Protein AF-A0A4S0PYG2-F1 (afdb_monomer)

Radius of gyration: 36.09 Å; Cα contacts (8 Å, |Δi|>4): 132; chains: 1; bounding box: 39×66×116 Å

pLDDT: mean 70.15, std 11.03, range [45.22, 88.19]

Solvent-accessible surface area (backbone atoms only — not comparable to full-atom values): 6197 Å² total; per-residue (Å²): 138,86,80,85,81,77,80,74,77,79,81,77,76,76,74,78,77,80,82,78,75,75,74,80,75,82,56,65,46,77,46,78,48,72,50,76,50,79,43,82,51,74,45,86,41,53,79,48,72,56,94,63,80,81,77,67,61,78,46,75,43,83,63,45,78,51,77,60,40,38,33,40,35,45,27,48,31,40,28,67,42,96,90,43,72,49,76,50,74,50,80,44,78,84

Mean predicted aligned error: 17.23 Å

Secondary structure (DSSP, 8-state):
-PPP--PPPP---PPPPP---PPPP--S-EEEEEEEEEE--EE--EEEE--SSSSP-EEEES-EEPPPEEEEEEEEEEEEETTEEEEEEEEEE-

Foldseek 3Di:
DDDDDDPDPDDPDDPDDPDPDDDPDDAFDKDKDKDKDKAFDKDQKDKDWDPDDDDIDIDIDRIDGDDIKIKMKIKMKTGHDPVDIDIDMDIDID

Structure (mmCIF, N/CA/C/O backbone):
data_AF-A0A4S0PYG2-F1
#
_entry.id   AF-A0A4S0PYG2-F1
#
loop_
_atom_site.group_PDB
_atom_site.id
_atom_site.type_symbol
_atom_site.label_atom_id
_atom_site.label_alt_id
_atom_site.label_comp_id
_atom_site.label_asym_id
_atom_site.label_entity_id
_atom_site.label_seq_id
_atom_site.pdbx_PDB_ins_code
_atom_site.Cartn_x
_atom_site.Cartn_y
_atom_site.Cartn_z
_atom_site.occupancy
_atom_site.B_iso_or_equiv
_atom_site.auth_seq_id
_atom_site.auth_comp_id
_atom_site.auth_asym_id
_atom_site.auth_atom_id
_atom_site.pdbx_PDB_model_num
ATOM 1 N N . ALA A 1 1 ? -4.748 -58.302 66.317 1.00 45.62 1 ALA A N 1
ATOM 2 C CA . ALA A 1 1 ? -4.098 -57.869 65.064 1.00 45.62 1 ALA A CA 1
ATOM 3 C C . ALA A 1 1 ? -4.922 -5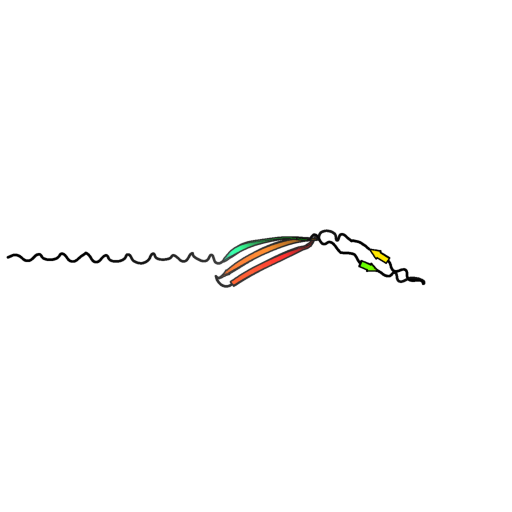6.730 64.466 1.00 45.62 1 ALA A C 1
ATOM 5 O O . ALA A 1 1 ? -6.071 -56.964 64.115 1.00 45.62 1 ALA A O 1
ATOM 6 N N . LEU A 1 2 ? -4.392 -55.504 64.447 1.00 47.12 2 LEU A N 1
ATOM 7 C CA . LEU A 1 2 ? -5.030 -54.331 63.831 1.00 47.12 2 LEU A CA 1
ATOM 8 C C . LEU A 1 2 ? -4.631 -54.285 62.346 1.00 47.12 2 LEU A C 1
ATOM 10 O O . LEU A 1 2 ? -3.449 -54.418 62.039 1.00 47.12 2 LEU A O 1
ATOM 14 N N . ARG A 1 3 ? -5.601 -54.165 61.430 1.00 45.22 3 ARG A N 1
ATOM 15 C CA . ARG A 1 3 ? -5.337 -53.996 59.987 1.00 45.22 3 ARG A CA 1
ATOM 16 C C . ARG A 1 3 ? -4.966 -52.532 59.703 1.00 45.22 3 ARG A C 1
ATOM 18 O O . ARG A 1 3 ? -5.600 -51.665 60.300 1.00 45.22 3 ARG A O 1
ATOM 25 N N . PRO A 1 4 ? -4.022 -52.238 58.794 1.00 53.19 4 PRO A N 1
ATOM 26 C CA . PRO A 1 4 ? -3.815 -50.879 58.314 1.00 53.19 4 PRO A CA 1
ATOM 27 C C . PRO A 1 4 ? -4.964 -50.500 57.374 1.00 53.19 4 PRO A C 1
ATOM 29 O O . PRO A 1 4 ? -5.195 -51.175 56.371 1.00 53.19 4 PRO A O 1
ATOM 32 N N . ASP A 1 5 ? -5.687 -49.439 57.719 1.00 61.72 5 ASP A N 1
ATOM 33 C CA . ASP A 1 5 ? -6.527 -48.687 56.790 1.00 61.72 5 ASP A CA 1
ATOM 34 C C . ASP A 1 5 ? -5.594 -48.008 55.774 1.00 61.72 5 ASP A C 1
ATOM 36 O O . ASP A 1 5 ? -4.732 -47.203 56.138 1.00 61.72 5 ASP A O 1
ATOM 40 N N . LEU A 1 6 ? -5.675 -48.430 54.513 1.00 55.84 6 LEU A N 1
ATOM 41 C CA . LEU A 1 6 ? -4.920 -47.824 53.426 1.00 55.84 6 LEU A CA 1
ATOM 42 C C . LEU A 1 6 ? -5.602 -46.499 53.086 1.00 55.84 6 LEU A C 1
ATOM 44 O O . LEU A 1 6 ? -6.633 -46.493 52.418 1.00 55.84 6 LEU A O 1
ATOM 48 N N . ALA A 1 7 ? -5.009 -45.388 53.527 1.00 59.38 7 ALA A N 1
ATOM 49 C CA . ALA A 1 7 ? -5.457 -44.051 53.159 1.00 59.38 7 ALA A CA 1
ATOM 50 C C . ALA A 1 7 ? -5.624 -43.953 51.632 1.00 59.38 7 ALA A C 1
ATOM 52 O O . ALA A 1 7 ? -4.663 -44.115 50.874 1.00 59.38 7 ALA A O 1
ATOM 53 N N . GLN A 1 8 ? -6.857 -43.718 51.183 1.00 63.00 8 GLN A N 1
ATOM 54 C CA . GLN A 1 8 ? -7.160 -43.509 49.775 1.00 63.00 8 GLN A CA 1
ATOM 55 C C . GLN A 1 8 ? -6.417 -42.251 49.293 1.00 63.00 8 GLN A C 1
ATOM 57 O O . GLN A 1 8 ? -6.500 -41.218 49.965 1.00 63.00 8 GLN A O 1
ATOM 62 N N . PRO A 1 9 ? -5.662 -42.302 48.177 1.00 67.56 9 PRO A N 1
ATOM 63 C CA . PRO A 1 9 ? -4.979 -41.116 47.680 1.00 67.56 9 PRO A CA 1
ATOM 64 C C . PRO A 1 9 ? -6.022 -40.034 47.360 1.00 67.56 9 PRO A C 1
ATOM 66 O O . PRO A 1 9 ? -7.078 -40.361 46.808 1.00 67.56 9 PRO A O 1
ATOM 69 N N . PRO A 1 10 ? -5.764 -38.761 47.712 1.00 66.69 10 PRO A N 1
ATOM 70 C CA . PRO A 1 10 ? -6.700 -37.684 47.434 1.00 66.69 10 PRO A CA 1
ATOM 71 C C . PRO A 1 10 ? -6.933 -37.605 45.924 1.00 66.69 10 PRO A C 1
ATOM 73 O O . PRO A 1 10 ? -5.984 -37.529 45.141 1.00 66.69 10 PRO A O 1
ATOM 76 N N . VAL A 1 11 ? -8.202 -37.647 45.514 1.00 67.00 11 VAL A N 1
ATOM 77 C CA . VAL A 1 11 ? -8.598 -37.390 44.128 1.00 67.00 11 VAL A CA 1
ATOM 78 C C . VAL A 1 11 ? -8.255 -35.932 43.843 1.00 67.00 11 VAL A C 1
ATOM 80 O O . VAL A 1 11 ? -8.889 -35.024 44.374 1.00 67.00 11 VAL A O 1
ATOM 83 N N . VAL A 1 12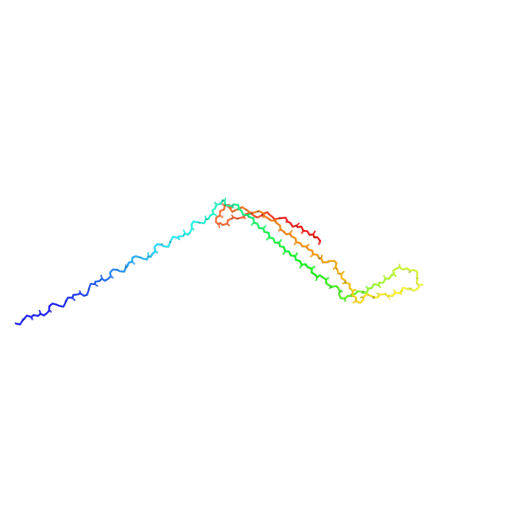 ? -7.202 -35.710 43.058 1.00 65.06 12 VAL A N 1
ATOM 84 C CA . VAL A 1 12 ? -6.834 -34.377 42.583 1.00 65.06 12 VAL A CA 1
ATOM 85 C C . VAL A 1 12 ? -7.886 -3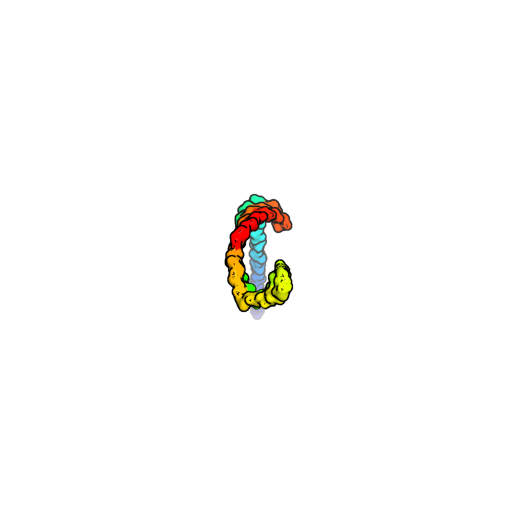3.967 41.561 1.00 65.06 12 VAL A C 1
ATOM 87 O O . VAL A 1 12 ? -7.912 -34.480 40.444 1.00 65.06 12 VAL A O 1
ATOM 90 N N . GLU A 1 13 ? -8.784 -33.076 41.966 1.00 66.88 13 GLU A N 1
ATOM 91 C CA . GLU A 1 13 ? -9.714 -32.415 41.059 1.00 66.88 13 GLU A CA 1
ATOM 92 C C . GLU A 1 13 ? -8.885 -31.604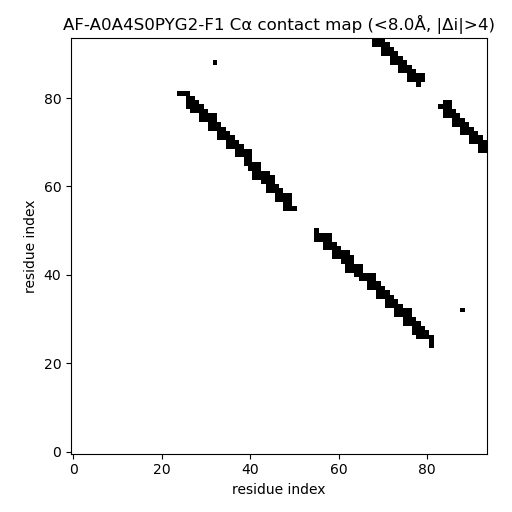 40.053 1.00 66.88 13 GLU A C 1
ATOM 94 O O . GLU A 1 13 ? -8.151 -30.684 40.423 1.00 66.88 13 GLU A O 1
ATOM 99 N N . ALA A 1 14 ? -8.914 -32.009 38.782 1.00 68.75 14 ALA A N 1
ATOM 100 C CA . ALA A 1 14 ? -8.236 -31.272 37.727 1.00 68.75 14 ALA A CA 1
ATOM 101 C C . ALA A 1 14 ? -8.870 -29.881 37.640 1.00 68.75 14 ALA A C 1
ATOM 103 O O . ALA A 1 14 ? -10.085 -29.763 37.477 1.00 68.75 14 ALA A O 1
ATOM 104 N N . ALA A 1 15 ? -8.048 -28.836 37.770 1.00 70.50 15 ALA A N 1
ATOM 105 C CA . ALA A 1 15 ? -8.516 -27.465 37.645 1.00 70.50 15 ALA A CA 1
ATOM 106 C C . ALA A 1 15 ? -9.287 -27.294 36.321 1.00 70.50 15 ALA A C 1
ATOM 108 O O . ALA A 1 15 ? -8.849 -27.838 35.297 1.00 70.50 15 ALA A O 1
ATOM 109 N N . PRO A 1 16 ? -10.419 -26.565 36.318 1.00 73.94 16 PRO A N 1
ATOM 110 C CA . PRO A 1 16 ? -11.171 -26.326 35.097 1.00 73.94 16 PRO A CA 1
ATOM 111 C C . PRO A 1 16 ? -10.249 -25.702 34.039 1.00 73.94 16 PRO A C 1
ATOM 113 O O . PRO A 1 16 ? -9.384 -24.889 34.387 1.00 73.94 16 PRO A O 1
ATOM 116 N N . PRO A 1 17 ? -10.391 -26.098 32.760 1.00 76.12 17 PRO A N 1
ATOM 117 C CA . PRO A 1 17 ? -9.553 -25.573 31.695 1.00 76.12 17 PRO A CA 1
ATOM 118 C C . PRO A 1 17 ? -9.628 -24.041 31.693 1.00 76.12 17 PRO A C 1
ATOM 120 O O . PRO A 1 17 ? -10.707 -23.485 31.929 1.00 76.12 17 PRO A O 1
ATOM 123 N N . PRO A 1 18 ? -8.501 -23.347 31.454 1.00 72.69 18 PRO A N 1
ATOM 124 C CA . PRO A 1 18 ? -8.490 -21.896 31.427 1.00 72.69 18 PRO A CA 1
ATOM 125 C C . PRO A 1 18 ? -9.513 -21.413 30.403 1.00 72.69 18 PRO A C 1
ATOM 127 O O . PRO A 1 18 ? -9.505 -21.839 29.245 1.00 72.69 18 PRO A O 1
ATOM 130 N N . VAL A 1 19 ? -10.409 -20.536 30.852 1.00 68.06 19 VAL A N 1
ATOM 131 C CA . VAL A 1 19 ? -11.396 -19.892 29.989 1.00 68.06 19 VAL A CA 1
ATOM 132 C C . VAL A 1 19 ? -10.606 -19.120 28.940 1.00 68.06 19 VAL A C 1
ATOM 134 O O . VAL A 1 19 ? -9.936 -18.136 29.254 1.00 68.06 19 VAL A O 1
ATOM 137 N N . THR A 1 20 ? -10.612 -19.618 27.706 1.00 66.94 20 THR A N 1
ATOM 138 C CA . THR A 1 20 ? -9.983 -18.916 26.591 1.00 66.94 20 THR A CA 1
ATOM 139 C C . THR A 1 20 ? -10.866 -17.719 26.296 1.00 66.94 20 THR A C 1
ATOM 141 O O . THR A 1 20 ? -11.991 -17.865 25.827 1.00 66.94 20 THR A O 1
ATOM 144 N N . TYR A 1 21 ? -10.389 -16.535 26.654 1.00 60.25 21 TYR A N 1
ATOM 145 C CA . TYR A 1 21 ? -11.008 -15.286 26.250 1.00 60.25 21 TYR A CA 1
ATOM 146 C C . TYR A 1 21 ? -10.780 -15.142 24.745 1.00 60.25 21 TYR A C 1
ATOM 148 O O . TYR A 1 21 ? -9.657 -14.913 24.296 1.00 60.25 21 TYR A O 1
ATOM 156 N N . GLU A 1 22 ? -11.838 -15.313 23.953 1.00 66.38 22 GLU A N 1
ATOM 157 C CA . GLU A 1 22 ? -11.827 -14.818 22.581 1.00 66.38 22 GLU A CA 1
ATOM 158 C C . GLU A 1 22 ? -11.564 -13.315 22.652 1.00 66.38 22 GLU A C 1
ATOM 160 O O . GLU A 1 22 ? -12.278 -12.580 23.342 1.00 66.38 22 GLU A O 1
ATO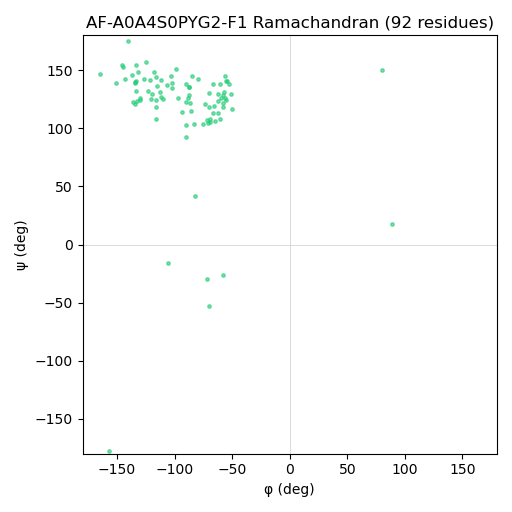M 165 N N . GLN A 1 23 ? -10.495 -12.856 21.995 1.00 68.94 23 GLN A N 1
ATOM 166 C CA . GLN A 1 23 ? -10.292 -11.424 21.854 1.00 68.94 23 GLN A CA 1
ATOM 167 C C . GLN A 1 23 ? -11.525 -10.847 21.154 1.00 68.94 23 GLN A C 1
ATOM 169 O O . GLN A 1 23 ? -11.916 -11.376 20.108 1.00 68.94 23 GLN A O 1
ATOM 174 N N . PRO A 1 24 ? -12.148 -9.789 21.704 1.00 63.84 24 PRO A N 1
ATOM 175 C CA . PRO A 1 24 ? -13.234 -9.125 21.014 1.00 63.84 24 PRO A CA 1
ATOM 176 C C . PRO A 1 24 ? -12.694 -8.651 19.670 1.00 63.84 24 PRO A C 1
ATOM 178 O O . PRO A 1 24 ? -11.731 -7.887 19.608 1.00 63.84 24 PRO A O 1
ATOM 181 N N . VAL A 1 25 ? -13.276 -9.167 18.590 1.00 66.12 25 VAL A N 1
ATOM 182 C CA . VAL A 1 25 ? -12.931 -8.714 17.248 1.00 66.12 25 VAL A CA 1
ATOM 183 C C . VAL A 1 25 ? -13.379 -7.263 17.160 1.00 66.12 25 VAL A C 1
ATOM 185 O O . VAL A 1 25 ? -14.561 -6.969 17.350 1.00 66.12 25 VAL A O 1
ATOM 188 N N . ASP A 1 26 ? -12.426 -6.373 16.920 1.00 66.25 26 ASP A N 1
ATOM 189 C CA . ASP A 1 26 ? -12.673 -4.940 16.867 1.00 66.25 26 ASP A CA 1
ATOM 190 C C . ASP A 1 26 ? -13.506 -4.629 15.610 1.00 66.25 26 ASP A C 1
ATOM 192 O O . ASP A 1 26 ? -13.037 -4.748 14.475 1.00 66.25 26 ASP A O 1
ATOM 196 N N . VAL A 1 27 ? -14.794 -4.345 15.809 1.00 71.12 27 VAL A N 1
ATOM 197 C CA . VAL A 1 27 ? -15.768 -4.065 14.746 1.00 71.12 27 VAL A CA 1
ATOM 198 C C . VAL A 1 27 ? -16.088 -2.575 14.733 1.00 71.12 27 VAL A C 1
ATOM 200 O O . VAL A 1 27 ? -16.275 -1.957 15.777 1.00 71.12 27 VAL A O 1
ATOM 203 N N . GLY A 1 28 ? -16.153 -1.984 13.543 1.00 76.31 28 GLY A N 1
ATOM 204 C CA . GLY A 1 28 ? -16.376 -0.552 13.355 1.00 76.31 28 GLY A CA 1
ATOM 205 C C . GLY A 1 28 ? -15.105 0.302 13.334 1.00 76.31 28 GLY A C 1
ATOM 206 O O . GLY A 1 28 ? -15.199 1.520 13.493 1.00 76.31 28 GLY A O 1
ATOM 207 N N . CYS A 1 29 ? -13.931 -0.300 13.127 1.00 80.50 29 CYS A N 1
ATOM 208 C CA . CYS A 1 29 ? -12.651 0.405 13.074 1.00 80.50 29 CYS A CA 1
ATOM 209 C C . CYS A 1 29 ? -12.278 0.877 11.658 1.00 80.50 29 CYS A C 1
ATOM 211 O O . CYS A 1 29 ? -12.435 0.157 10.667 1.00 80.50 29 CYS A O 1
ATOM 213 N N . TRP A 1 30 ? -11.754 2.105 11.584 1.00 87.12 30 TRP A N 1
ATOM 214 C CA . TRP A 1 30 ? -11.121 2.670 10.391 1.00 87.12 30 TRP A CA 1
ATOM 215 C C . TRP A 1 30 ? -9.643 2.290 10.372 1.00 87.12 30 TRP A C 1
ATOM 217 O O . TRP A 1 30 ? -8.957 2.424 11.385 1.00 87.12 30 TRP A O 1
ATOM 227 N N . TYR A 1 31 ? -9.134 1.870 9.219 1.00 83.56 31 TYR A N 1
ATOM 228 C CA . TYR A 1 31 ? -7.709 1.625 9.023 1.00 83.56 31 TYR A CA 1
ATOM 229 C C . TYR A 1 31 ? -7.223 2.244 7.719 1.00 83.56 31 TYR A C 1
ATOM 231 O O . TYR A 1 31 ? -7.975 2.427 6.762 1.00 83.56 31 TYR A O 1
ATOM 239 N N . ILE A 1 32 ? -5.933 2.554 7.692 1.00 88.19 32 ILE A N 1
ATOM 240 C CA . ILE A 1 32 ? -5.230 3.006 6.496 1.00 88.19 32 ILE A CA 1
ATOM 241 C C . ILE A 1 32 ? -4.395 1.856 5.938 1.00 88.19 32 ILE A C 1
ATOM 243 O O . ILE A 1 32 ? -3.855 1.042 6.689 1.00 88.19 32 ILE A O 1
ATOM 247 N N . ARG A 1 33 ? -4.282 1.794 4.616 1.00 84.88 33 ARG A N 1
ATOM 248 C CA . ARG A 1 33 ? -3.434 0.851 3.890 1.00 84.88 33 ARG A CA 1
ATOM 249 C C . ARG A 1 33 ? -2.664 1.623 2.831 1.00 84.88 33 ARG A C 1
ATOM 251 O O . ARG A 1 33 ? -3.213 2.517 2.209 1.00 84.88 33 ARG A O 1
ATOM 258 N N . GLY A 1 34 ? -1.407 1.284 2.622 1.00 86.62 34 GLY A N 1
ATOM 259 C CA . GLY A 1 34 ? -0.638 1.828 1.514 1.00 86.62 34 GLY A CA 1
ATOM 260 C C . GLY A 1 34 ? 0.314 0.781 0.977 1.00 86.62 34 GLY A C 1
ATOM 261 O O . GLY A 1 34 ? 0.731 -0.118 1.713 1.00 86.62 34 GLY A O 1
ATOM 262 N N . ASP A 1 35 ? 0.636 0.918 -0.294 1.00 81.44 35 ASP A N 1
ATOM 263 C CA . ASP A 1 35 ? 1.599 0.106 -1.018 1.00 81.44 35 ASP A CA 1
ATOM 264 C C . ASP A 1 35 ? 2.456 1.021 -1.898 1.00 81.44 35 ASP A C 1
ATOM 266 O O . ASP A 1 35 ? 2.044 2.100 -2.323 1.00 81.44 35 ASP A O 1
ATOM 270 N N . ILE A 1 36 ? 3.721 0.649 -2.054 1.00 79.81 36 ILE A N 1
ATOM 271 C CA . ILE A 1 36 ? 4.695 1.402 -2.837 1.00 79.81 36 ILE A CA 1
ATOM 272 C C . ILE A 1 36 ? 5.464 0.380 -3.653 1.00 79.81 36 ILE A C 1
ATOM 274 O O . ILE A 1 36 ? 6.107 -0.506 -3.089 1.00 79.81 36 ILE A O 1
ATOM 278 N N . ASP A 1 37 ? 5.439 0.551 -4.966 1.00 75.31 37 ASP A N 1
ATOM 279 C CA . ASP A 1 37 ? 6.053 -0.349 -5.926 1.00 75.31 37 ASP A CA 1
ATOM 280 C C . ASP A 1 37 ? 6.992 0.427 -6.853 1.00 75.31 37 ASP A C 1
ATOM 282 O O . ASP A 1 37 ? 6.743 1.567 -7.253 1.00 75.31 37 ASP A O 1
ATOM 286 N N . TYR A 1 38 ? 8.121 -0.188 -7.201 1.00 71.50 38 TYR A N 1
ATOM 287 C CA . TYR A 1 38 ? 9.092 0.415 -8.105 1.00 71.50 38 TYR A CA 1
ATOM 288 C C . TYR A 1 38 ? 9.540 -0.571 -9.175 1.00 71.50 38 TYR A C 1
ATOM 290 O O . TYR A 1 38 ? 10.066 -1.645 -8.880 1.00 71.50 38 TYR A O 1
ATOM 298 N N . HIS A 1 39 ? 9.362 -0.182 -10.436 1.00 69.31 39 HIS A N 1
ATOM 299 C CA . HIS A 1 39 ? 9.621 -1.021 -11.594 1.00 69.31 39 HIS A CA 1
ATOM 300 C C . HIS A 1 39 ? 10.750 -0.445 -12.457 1.00 69.31 39 HIS A C 1
ATOM 302 O O . HIS A 1 39 ? 10.587 0.525 -13.203 1.00 69.31 39 HIS A O 1
ATOM 308 N N . TRP A 1 40 ? 11.908 -1.108 -12.425 1.00 64.44 40 TRP A N 1
ATOM 309 C CA . TRP A 1 40 ? 12.987 -0.883 -13.387 1.00 64.44 40 TRP A CA 1
ATOM 310 C C . TRP A 1 40 ? 12.838 -1.802 -14.600 1.00 64.44 40 TRP A C 1
ATOM 312 O O . TRP A 1 40 ? 13.352 -2.920 -14.620 1.00 64.44 40 TRP A O 1
ATOM 322 N N . SER A 1 41 ? 12.172 -1.313 -15.644 1.00 60.75 41 SER A N 1
ATOM 323 C CA . SER A 1 41 ? 12.020 -2.056 -16.898 1.00 60.75 41 SER A CA 1
ATOM 324 C C . SER A 1 41 ? 13.188 -1.788 -17.854 1.00 60.75 41 SER A C 1
ATOM 326 O O . SER A 1 41 ? 13.492 -0.643 -18.195 1.00 60.75 41 SER A O 1
ATOM 328 N N . ARG A 1 42 ? 13.849 -2.854 -18.323 1.00 59.38 42 ARG A N 1
ATOM 329 C CA . ARG A 1 42 ? 14.835 -2.803 -19.417 1.00 59.38 42 ARG A CA 1
ATOM 330 C C . ARG A 1 42 ? 14.256 -3.540 -20.618 1.00 59.38 42 ARG A C 1
ATOM 332 O O . ARG A 1 42 ? 13.844 -4.685 -20.479 1.00 59.38 42 ARG A O 1
ATOM 339 N N . PHE A 1 43 ? 14.232 -2.893 -21.779 1.00 63.66 43 PHE A N 1
ATOM 340 C CA . PHE A 1 43 ? 13.782 -3.513 -23.022 1.00 63.66 43 PHE A CA 1
ATOM 341 C C . PHE A 1 43 ? 14.991 -4.017 -23.821 1.00 63.66 43 PHE A C 1
ATOM 343 O O . PHE A 1 43 ? 15.938 -3.264 -24.074 1.00 63.66 43 PHE A O 1
ATOM 350 N N . GLY A 1 44 ? 14.957 -5.304 -24.178 1.00 59.22 44 GLY A N 1
ATOM 351 C CA . GLY A 1 44 ? 16.039 -6.059 -24.820 1.00 59.22 44 GLY A CA 1
ATOM 352 C C . GLY A 1 44 ? 16.137 -5.882 -26.334 1.00 59.22 44 GLY A C 1
ATOM 353 O O . GLY A 1 44 ? 16.350 -6.864 -27.032 1.00 59.22 44 GLY A O 1
ATOM 354 N N . GLY A 1 45 ? 15.976 -4.649 -26.815 1.00 64.44 45 GLY A N 1
ATOM 355 C CA . GLY A 1 45 ? 16.124 -4.307 -28.228 1.00 64.44 45 GLY A CA 1
ATOM 356 C C . GLY A 1 45 ? 14.903 -4.639 -29.087 1.00 64.44 45 GLY A C 1
ATOM 357 O O . GLY A 1 45 ? 14.112 -5.525 -28.772 1.00 64.44 45 GLY A O 1
ATOM 358 N N . GLY A 1 46 ? 14.709 -3.854 -30.146 1.00 64.50 46 GLY A N 1
ATOM 359 C CA . GLY A 1 46 ? 13.531 -3.932 -31.005 1.00 64.50 46 GLY A CA 1
ATOM 360 C C . GLY A 1 46 ? 13.842 -3.504 -32.427 1.00 64.50 46 GLY A C 1
ATOM 361 O O . GLY A 1 46 ? 14.554 -2.519 -32.645 1.00 64.50 46 GLY A O 1
ATOM 362 N N . ASP A 1 47 ? 13.284 -4.247 -33.374 1.00 69.19 47 ASP A N 1
ATOM 363 C CA . ASP A 1 47 ? 13.401 -3.969 -34.799 1.00 69.19 47 ASP A CA 1
ATOM 364 C C . ASP A 1 47 ? 12.300 -3.001 -35.230 1.00 69.19 47 ASP A C 1
ATOM 366 O O . ASP A 1 47 ? 11.132 -3.155 -34.859 1.00 69.19 47 ASP A O 1
ATOM 370 N N . TYR A 1 48 ? 12.660 -1.994 -36.023 1.00 66.94 48 TYR A N 1
ATOM 371 C CA . TYR A 1 48 ? 11.700 -1.064 -36.605 1.00 66.94 48 TYR A CA 1
ATOM 372 C C . TYR A 1 48 ? 11.952 -0.889 -38.102 1.00 66.94 48 TYR A C 1
ATOM 374 O O . TYR A 1 48 ? 13.080 -0.949 -38.595 1.00 66.94 48 TYR A O 1
ATOM 382 N N . ILE A 1 49 ? 10.870 -0.640 -38.838 1.00 67.94 49 ILE A N 1
ATOM 383 C CA . ILE A 1 49 ? 10.928 -0.283 -40.254 1.00 67.94 49 ILE A CA 1
ATOM 384 C C . ILE A 1 49 ? 10.401 1.137 -40.430 1.00 67.94 49 ILE A C 1
ATOM 386 O O . ILE A 1 49 ? 9.394 1.523 -39.835 1.00 67.94 49 ILE A O 1
ATOM 390 N N . THR A 1 50 ? 11.093 1.934 -41.236 1.00 64.62 50 THR A N 1
ATOM 391 C CA . THR A 1 50 ? 10.628 3.273 -41.604 1.00 64.62 50 THR A CA 1
ATOM 392 C C . THR A 1 50 ? 9.783 3.180 -42.869 1.00 64.62 50 THR A C 1
ATOM 394 O O . THR A 1 50 ? 10.227 2.678 -43.902 1.00 64.62 50 THR A O 1
ATOM 397 N N . TYR A 1 51 ? 8.537 3.648 -42.794 1.00 61.91 51 TYR A N 1
ATOM 398 C CA . TYR A 1 51 ? 7.676 3.769 -43.967 1.00 61.91 51 TYR A CA 1
ATOM 399 C C . TYR A 1 51 ? 8.005 5.090 -44.680 1.00 61.91 51 TYR A C 1
ATOM 401 O O . TYR A 1 51 ? 7.641 6.165 -44.210 1.00 61.91 51 TYR A O 1
ATOM 409 N N . GLY A 1 52 ? 8.737 5.004 -45.794 1.00 66.88 52 GLY A N 1
ATOM 410 C CA . GLY A 1 52 ? 9.180 6.133 -46.621 1.00 66.88 52 GLY A CA 1
ATOM 411 C C . GLY A 1 52 ? 9.489 5.709 -48.064 1.00 66.88 52 GLY A C 1
ATOM 412 O O . GLY A 1 52 ? 9.285 4.547 -48.423 1.00 66.88 52 GLY A O 1
ATOM 413 N N . ALA A 1 53 ? 9.949 6.649 -48.902 1.00 63.75 53 ALA A N 1
ATOM 414 C CA . ALA A 1 53 ? 10.307 6.374 -50.298 1.00 63.75 53 ALA A CA 1
ATOM 415 C C . ALA A 1 53 ? 11.384 5.276 -50.382 1.00 63.75 53 ALA A C 1
ATOM 417 O O . ALA A 1 53 ? 12.379 5.327 -49.664 1.00 63.75 53 ALA A O 1
ATOM 418 N N . ALA A 1 54 ? 11.152 4.275 -51.235 1.00 66.94 54 ALA A N 1
ATOM 419 C CA . ALA A 1 54 ? 11.982 3.079 -51.339 1.00 66.94 54 ALA A CA 1
ATOM 420 C C . ALA A 1 54 ? 13.465 3.406 -51.632 1.00 66.94 54 ALA A C 1
ATOM 422 O O . ALA A 1 54 ? 13.734 4.316 -52.421 1.00 66.94 54 ALA A O 1
ATOM 423 N N . PRO A 1 55 ? 14.425 2.633 -51.085 1.00 61.78 55 PRO A N 1
ATOM 424 C CA . PRO A 1 55 ? 14.246 1.394 -50.322 1.00 61.78 55 PRO A CA 1
ATOM 425 C C . PRO A 1 55 ? 13.967 1.618 -48.828 1.00 61.78 55 PRO A C 1
ATOM 427 O O . PRO A 1 55 ? 14.507 2.524 -48.200 1.00 61.78 55 PRO A O 1
ATOM 430 N N . GLN A 1 56 ? 13.139 0.745 -48.251 1.00 62.28 56 GLN A N 1
ATOM 431 C CA . GLN A 1 56 ? 12.909 0.692 -46.806 1.00 62.28 56 GLN A CA 1
ATOM 432 C C . GLN A 1 56 ? 14.179 0.164 -46.136 1.00 62.28 56 GLN A C 1
ATOM 434 O O . GLN A 1 56 ? 14.601 -0.958 -46.412 1.00 62.28 56 GLN A O 1
ATOM 439 N N . ILE A 1 57 ? 14.796 0.972 -45.277 1.00 66.88 57 ILE A N 1
ATOM 440 C CA . ILE A 1 57 ? 15.978 0.562 -44.517 1.00 66.88 57 ILE A CA 1
ATOM 441 C C . ILE A 1 57 ? 15.492 0.022 -43.162 1.00 66.88 57 ILE A C 1
ATOM 443 O O . ILE A 1 57 ? 14.920 0.796 -42.386 1.00 66.88 57 ILE A O 1
ATOM 447 N N . PRO A 1 58 ? 15.665 -1.283 -42.872 1.00 62.56 58 PRO A N 1
ATOM 448 C CA . PRO A 1 58 ? 15.404 -1.823 -41.545 1.00 62.56 58 PRO A CA 1
ATOM 449 C C . PRO A 1 58 ? 16.469 -1.312 -40.571 1.00 62.56 58 PRO A C 1
ATOM 451 O O . PRO A 1 58 ? 17.665 -1.368 -40.862 1.00 62.56 58 PRO A O 1
ATOM 454 N N . GLY A 1 59 ? 16.027 -0.789 -39.429 1.00 62.00 59 GLY A N 1
ATOM 455 C CA . GLY A 1 59 ? 16.889 -0.370 -38.330 1.00 62.00 59 GLY A CA 1
ATOM 456 C C . GLY A 1 59 ? 16.608 -1.216 -37.093 1.00 62.00 59 GLY A C 1
ATOM 457 O O . GLY A 1 59 ? 15.461 -1.576 -36.830 1.00 62.00 59 GLY A O 1
ATOM 458 N N . SER A 1 60 ? 17.644 -1.523 -36.321 1.00 63.16 60 SER A N 1
ATOM 459 C CA . SER A 1 60 ? 17.515 -2.197 -35.029 1.00 63.16 60 SER A CA 1
ATOM 460 C C . SER A 1 60 ? 18.036 -1.294 -33.914 1.00 63.16 60 SER A C 1
ATOM 462 O O . SER A 1 60 ? 18.937 -0.475 -34.115 1.00 63.16 60 SER A O 1
ATOM 464 N N . PHE A 1 61 ? 17.448 -1.415 -32.728 1.00 59.72 61 PHE A N 1
ATOM 465 C CA . PHE A 1 61 ? 17.994 -0.837 -31.502 1.00 59.72 61 PHE A CA 1
ATOM 466 C C . PHE A 1 61 ? 18.493 -1.966 -30.593 1.00 59.72 61 PHE A C 1
ATOM 468 O O . PHE A 1 61 ? 17.709 -2.845 -30.252 1.00 59.72 61 PHE A O 1
ATOM 4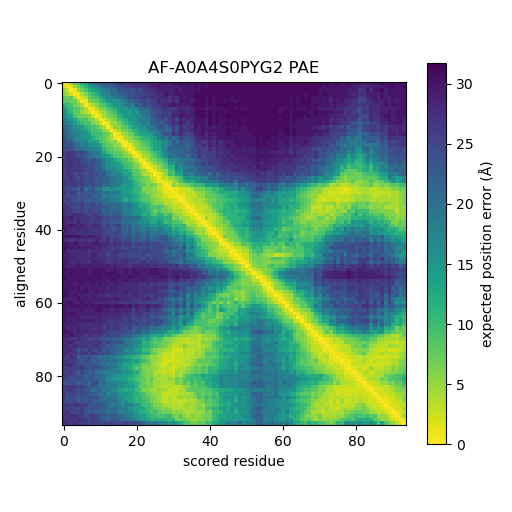75 N N . ASP A 1 62 ? 19.759 -1.918 -30.158 1.00 56.75 62 ASP A N 1
ATOM 476 C CA . ASP A 1 62 ? 20.385 -2.951 -29.305 1.00 56.75 62 ASP A CA 1
ATOM 477 C C . ASP A 1 62 ? 19.882 -2.950 -27.850 1.00 56.75 62 ASP A C 1
ATOM 479 O O . ASP A 1 62 ? 19.886 -3.976 -27.174 1.00 56.75 62 ASP A O 1
ATOM 483 N N . SER A 1 63 ? 19.471 -1.794 -27.317 1.00 54.47 63 SER A N 1
ATOM 484 C CA . SER A 1 63 ? 18.890 -1.703 -25.972 1.00 54.47 63 SER A CA 1
ATOM 485 C C . SER A 1 63 ? 18.173 -0.374 -25.742 1.00 54.47 63 SER A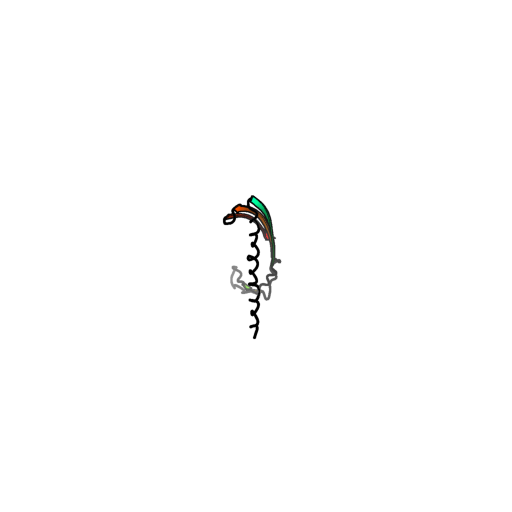 C 1
ATOM 487 O O . SER A 1 63 ? 18.591 0.671 -26.239 1.00 54.47 63 SER A O 1
ATOM 489 N N . GLY A 1 64 ? 17.101 -0.408 -24.947 1.00 55.47 64 GLY A N 1
ATOM 490 C CA . GLY A 1 64 ? 16.375 0.781 -24.504 1.00 55.47 64 GLY A CA 1
ATOM 491 C C . GLY A 1 64 ? 16.103 0.725 -23.004 1.00 55.47 64 GLY A C 1
ATOM 492 O O . GLY A 1 64 ? 15.643 -0.291 -22.477 1.00 55.47 64 GLY A O 1
ATOM 493 N N . LYS A 1 65 ? 16.381 1.817 -22.286 1.00 52.31 65 LYS A N 1
ATOM 494 C CA . LYS A 1 65 ? 15.886 1.995 -20.915 1.00 52.31 65 LYS A CA 1
ATOM 495 C C . LYS A 1 65 ? 14.485 2.590 -20.998 1.00 52.31 65 LYS A C 1
ATOM 497 O O . LYS A 1 65 ? 14.345 3.729 -21.439 1.00 52.31 65 LYS A O 1
ATOM 502 N N . LEU A 1 66 ? 13.468 1.850 -20.554 1.00 57.28 66 LEU A N 1
ATOM 503 C CA . LEU A 1 66 ? 12.210 2.495 -20.190 1.00 57.28 66 LEU A CA 1
ATOM 504 C C . LEU A 1 66 ? 12.489 3.360 -18.955 1.00 57.28 66 LEU A C 1
ATOM 506 O O . LEU A 1 66 ? 13.235 2.945 -18.062 1.00 57.28 66 LEU A O 1
ATOM 510 N N . LYS A 1 67 ? 11.929 4.575 -18.914 1.00 57.38 67 LYS A N 1
ATOM 511 C CA . LYS A 1 67 ? 11.905 5.368 -17.677 1.00 57.38 67 LYS A CA 1
ATOM 512 C C . LYS A 1 67 ? 11.340 4.469 -16.573 1.00 57.38 67 LYS A C 1
ATOM 514 O O . LYS A 1 67 ? 10.333 3.805 -16.800 1.00 57.38 67 LYS A O 1
ATOM 519 N N . GLY A 1 68 ? 12.041 4.386 -15.439 1.00 58.84 68 GLY A N 1
ATOM 520 C CA . GLY A 1 68 ? 11.588 3.580 -14.306 1.00 58.84 68 GLY A CA 1
ATOM 521 C C . GLY A 1 68 ? 10.189 4.031 -13.916 1.00 58.84 68 GLY A C 1
ATOM 522 O O . GLY A 1 68 ? 10.000 5.224 -13.697 1.00 58.84 68 GLY A O 1
ATOM 523 N N . ALA A 1 69 ? 9.245 3.096 -13.901 1.00 64.38 69 ALA A N 1
ATOM 524 C CA . ALA A 1 69 ? 7.878 3.369 -13.500 1.00 64.38 69 ALA A CA 1
ATOM 525 C C . ALA A 1 69 ? 7.821 3.217 -11.983 1.00 64.38 69 ALA A C 1
ATOM 527 O O . ALA A 1 69 ? 8.209 2.179 -11.442 1.00 64.38 69 ALA A O 1
ATOM 528 N N . PHE A 1 70 ? 7.416 4.270 -11.295 1.00 64.38 70 PHE A N 1
ATOM 529 C CA . PHE A 1 70 ? 7.119 4.204 -9.870 1.00 64.38 70 PHE A CA 1
ATOM 530 C C . PHE A 1 70 ? 5.598 4.068 -9.744 1.00 64.38 70 PHE A C 1
ATOM 532 O O . PHE A 1 70 ? 4.851 4.548 -10.600 1.00 64.38 70 PHE A O 1
ATOM 539 N N . SER A 1 71 ? 5.109 3.424 -8.698 1.00 77.56 71 SER A N 1
ATOM 540 C CA . SER A 1 71 ? 3.691 3.461 -8.356 1.00 77.56 71 SER A CA 1
ATOM 541 C C . SER A 1 71 ? 3.525 3.480 -6.849 1.00 77.56 71 SER A C 1
ATOM 543 O O . SER A 1 71 ? 4.294 2.877 -6.108 1.00 77.56 71 SER A O 1
ATOM 545 N N . ALA A 1 72 ? 2.545 4.240 -6.389 1.00 78.44 72 ALA A N 1
ATOM 546 C CA . ALA A 1 72 ? 2.198 4.353 -4.989 1.00 78.44 72 ALA A CA 1
ATOM 547 C C . ALA A 1 72 ? 0.679 4.258 -4.868 1.00 78.44 72 ALA A C 1
ATOM 549 O O . ALA A 1 72 ? -0.042 5.063 -5.458 1.00 78.44 72 ALA A O 1
ATOM 550 N N . GLY A 1 73 ? 0.212 3.276 -4.110 1.00 83.44 73 GLY A N 1
ATOM 551 C CA . GLY A 1 73 ? -1.179 3.095 -3.737 1.00 83.44 73 GLY A CA 1
ATOM 552 C C . GLY A 1 73 ? -1.418 3.566 -2.308 1.00 83.44 73 GLY A C 1
ATOM 553 O O . GLY A 1 73 ? -0.616 3.337 -1.398 1.00 83.44 73 GLY A O 1
ATOM 554 N N . ALA A 1 74 ? -2.538 4.245 -2.086 1.00 87.06 74 ALA A N 1
ATOM 555 C CA . ALA A 1 74 ? -3.009 4.585 -0.751 1.00 87.06 74 ALA A CA 1
ATOM 556 C C . ALA A 1 74 ? -4.502 4.291 -0.638 1.00 87.06 74 ALA A C 1
ATOM 558 O O . ALA A 1 74 ? -5.282 4.564 -1.546 1.00 87.06 74 ALA A O 1
ATOM 559 N N . GLY A 1 75 ? -4.918 3.751 0.499 1.00 85.62 75 GLY A N 1
ATOM 560 C CA . GLY A 1 75 ? -6.286 3.337 0.744 1.00 85.62 75 GLY A CA 1
ATOM 561 C C . GLY A 1 75 ? -6.724 3.527 2.187 1.00 85.62 75 GLY A C 1
ATOM 562 O O . GLY A 1 75 ? -5.930 3.539 3.128 1.00 85.62 75 GLY A O 1
ATOM 563 N N . VAL A 1 76 ? -8.030 3.674 2.344 1.00 87.50 76 VAL A N 1
ATOM 564 C CA . VAL A 1 76 ? -8.731 3.720 3.623 1.00 87.50 76 VAL A CA 1
ATOM 565 C C . VAL A 1 76 ? -9.766 2.613 3.602 1.00 87.50 76 VAL A C 1
ATOM 567 O O . VAL A 1 76 ? -10.522 2.474 2.642 1.00 87.50 76 VAL A O 1
ATOM 570 N N . GLY A 1 77 ? -9.812 1.827 4.667 1.00 87.56 77 GLY A N 1
ATOM 571 C CA . GLY A 1 77 ? -10.815 0.795 4.833 1.00 87.56 77 GLY A CA 1
ATOM 572 C C . GLY A 1 77 ? -11.581 0.942 6.133 1.00 87.56 77 GLY A C 1
ATOM 573 O O . GLY A 1 77 ? -11.127 1.559 7.099 1.00 87.56 77 GLY A O 1
ATOM 574 N N . TYR A 1 78 ? -12.775 0.369 6.130 1.00 84.69 78 TYR A N 1
ATOM 575 C CA . TYR A 1 78 ? -13.671 0.330 7.267 1.00 84.69 78 TYR A CA 1
ATOM 576 C C . TYR A 1 78 ? -14.152 -1.099 7.486 1.00 84.69 78 TYR A C 1
ATOM 578 O O . TYR A 1 78 ? -14.705 -1.739 6.582 1.00 84.69 78 TYR A O 1
ATOM 586 N N . GLN A 1 79 ? -13.934 -1.614 8.692 1.00 86.56 79 GLN A N 1
ATOM 587 C CA . GLN A 1 79 ? -14.403 -2.938 9.069 1.00 86.56 79 GLN A CA 1
ATOM 588 C C . GLN A 1 79 ? -15.797 -2.827 9.674 1.00 86.56 79 GLN A C 1
ATOM 590 O O . GLN A 1 79 ? -15.944 -2.421 10.820 1.00 86.56 79 GLN A O 1
ATOM 595 N N . ILE A 1 80 ? -16.822 -3.186 8.898 1.00 82.38 80 ILE A N 1
ATOM 596 C CA . ILE A 1 80 ? -18.221 -3.082 9.329 1.00 82.38 80 ILE A CA 1
ATOM 597 C C . ILE A 1 80 ? -18.494 -4.128 10.413 1.00 82.38 80 ILE A C 1
ATOM 599 O O . ILE A 1 80 ? -18.926 -3.777 11.503 1.00 82.38 80 ILE A O 1
ATOM 603 N N . ASN A 1 81 ? -18.181 -5.398 10.126 1.00 81.88 81 ASN A N 1
ATOM 604 C CA . ASN A 1 81 ? -18.412 -6.548 11.006 1.00 81.88 81 ASN A CA 1
ATOM 605 C C . ASN A 1 81 ? -17.218 -7.524 10.943 1.00 81.88 81 ASN A C 1
ATOM 607 O O . ASN A 1 81 ? -16.340 -7.400 10.089 1.00 81.88 81 ASN A O 1
ATOM 611 N N . GLN A 1 82 ? -17.232 -8.576 11.770 1.00 80.19 82 GLN A N 1
ATOM 612 C CA . GLN A 1 82 ? -16.191 -9.621 11.770 1.00 80.19 82 GLN A CA 1
ATOM 613 C C . GLN A 1 82 ? -16.017 -10.326 10.411 1.00 80.19 82 GLN A C 1
ATOM 615 O O . GLN A 1 82 ? -14.940 -10.823 10.102 1.00 80.19 82 GLN 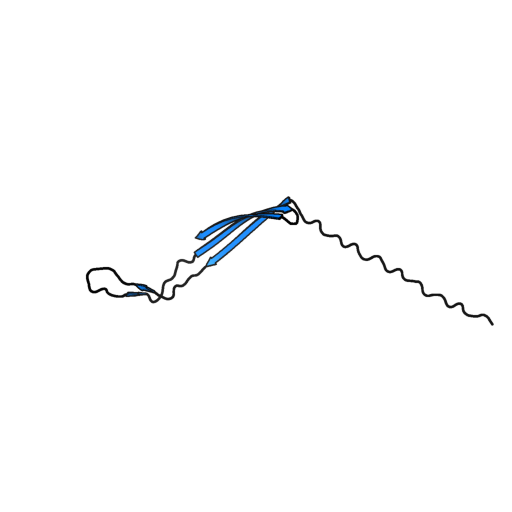A O 1
ATOM 620 N N . HIS A 1 83 ? -17.069 -10.350 9.588 1.00 81.19 83 HIS A N 1
ATOM 621 C CA . HIS A 1 83 ? -17.069 -11.021 8.285 1.00 81.19 83 HIS A CA 1
ATOM 622 C C . HIS A 1 83 ? -16.999 -10.068 7.093 1.00 81.19 83 HIS A C 1
ATOM 624 O O . HIS A 1 83 ? -16.743 -10.518 5.979 1.00 81.19 83 HIS A O 1
ATOM 630 N N . PHE A 1 84 ? -17.263 -8.774 7.298 1.00 83.75 84 PHE A N 1
ATOM 631 C CA . PHE A 1 84 ? -17.421 -7.831 6.197 1.00 83.75 84 PHE A CA 1
ATOM 632 C C . PHE A 1 84 ? -16.577 -6.583 6.408 1.00 83.75 84 PHE A C 1
ATOM 634 O O . PHE A 1 84 ? -16.678 -5.898 7.430 1.00 83.75 84 PHE A O 1
ATOM 641 N N . ARG A 1 85 ? -15.768 -6.286 5.396 1.00 87.50 85 ARG A N 1
ATOM 642 C CA . ARG A 1 85 ? -14.824 -5.178 5.356 1.00 87.50 85 ARG A CA 1
ATOM 643 C C . ARG A 1 85 ? -14.950 -4.484 4.010 1.00 87.50 85 ARG A C 1
ATOM 645 O O . ARG A 1 85 ? -15.074 -5.158 2.989 1.00 87.50 85 ARG A O 1
ATOM 652 N N . THR A 1 86 ? -14.900 -3.160 4.029 1.00 86.31 86 THR A N 1
ATOM 653 C CA . THR A 1 86 ? -14.923 -2.340 2.820 1.00 86.31 86 THR A CA 1
ATOM 654 C C . THR A 1 86 ? -13.609 -1.590 2.716 1.00 86.31 86 THR A C 1
ATOM 656 O O . THR A 1 86 ? -13.235 -0.869 3.636 1.00 86.31 86 THR A O 1
ATOM 659 N N . ASP A 1 87 ? -12.924 -1.752 1.592 1.00 86.62 87 ASP A N 1
ATOM 660 C CA . ASP A 1 87 ? -11.658 -1.097 1.281 1.00 86.62 87 ASP A CA 1
ATOM 661 C C . ASP A 1 87 ? -11.878 -0.109 0.126 1.00 86.62 87 ASP A C 1
ATOM 663 O O . ASP A 1 87 ? -12.462 -0.478 -0.894 1.00 86.62 87 ASP A O 1
ATOM 667 N N . LEU A 1 88 ? -11.403 1.129 0.265 1.00 86.06 88 LEU A N 1
ATOM 668 C CA . LEU A 1 88 ? -11.286 2.084 -0.834 1.00 86.06 88 LEU A CA 1
ATOM 669 C C . LEU A 1 88 ? -9.806 2.402 -1.040 1.00 86.06 88 LEU A C 1
ATOM 671 O O . LEU A 1 88 ? -9.169 2.960 -0.150 1.00 86.06 88 LEU A O 1
ATOM 675 N N . THR A 1 89 ? -9.278 2.082 -2.217 1.00 86.62 89 THR A N 1
ATOM 676 C CA . THR A 1 89 ? -7.874 2.320 -2.576 1.00 86.62 89 THR A CA 1
ATOM 677 C C . THR A 1 89 ? -7.806 3.212 -3.807 1.00 86.62 89 THR A C 1
ATOM 679 O O . THR A 1 89 ? -8.632 3.090 -4.711 1.00 86.62 89 THR A O 1
ATOM 682 N N . GLY A 1 90 ? -6.845 4.130 -3.825 1.00 85.38 90 GLY A N 1
ATOM 683 C CA . GLY A 1 90 ? -6.481 4.932 -4.981 1.00 85.38 90 GLY A CA 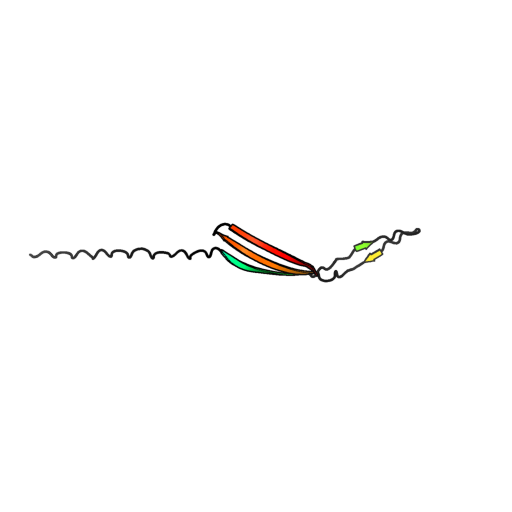1
ATOM 684 C C . GLY A 1 90 ? -5.025 4.682 -5.352 1.00 85.38 90 GLY A C 1
ATOM 685 O O . GLY A 1 90 ? -4.142 4.778 -4.499 1.00 85.38 90 GLY A O 1
ATOM 686 N N . ASP A 1 91 ? -4.794 4.393 -6.628 1.00 82.12 91 ASP A N 1
ATOM 687 C CA . ASP A 1 91 ? -3.471 4.109 -7.177 1.00 82.12 91 ASP A CA 1
ATOM 688 C C . ASP A 1 91 ? -2.928 5.331 -7.925 1.00 82.12 91 ASP A C 1
ATOM 690 O O . ASP A 1 91 ? -3.630 5.956 -8.725 1.00 82.12 91 ASP A O 1
ATOM 694 N N . TRP A 1 92 ? -1.661 5.666 -7.685 1.00 74.25 92 TRP A N 1
ATOM 695 C CA . TRP A 1 92 ? -0.941 6.723 -8.387 1.00 74.25 92 TRP A CA 1
ATOM 696 C C . TRP A 1 92 ? 0.294 6.150 -9.089 1.00 74.25 92 TRP A C 1
ATOM 698 O O . TRP A 1 92 ? 1.149 5.538 -8.455 1.00 74.25 92 TRP A O 1
ATOM 708 N N . MET A 1 93 ? 0.416 6.371 -10.399 1.00 73.81 93 MET A N 1
ATOM 709 C CA . MET A 1 93 ? 1.551 5.912 -11.216 1.00 73.81 93 MET A CA 1
ATOM 710 C C . MET A 1 93 ? 2.396 7.099 -11.705 1.00 73.81 93 MET A C 1
ATOM 712 O O . MET A 1 93 ? 1.842 8.143 -12.059 1.00 73.81 93 MET A O 1
ATOM 716 N N . PHE A 1 94 ? 3.725 6.935 -11.729 1.00 64.25 94 PHE A N 1
ATOM 717 C CA . PHE A 1 94 ? 4.721 7.947 -12.123 1.00 64.25 94 PHE A CA 1
ATOM 718 C C . PHE A 1 94 ? 5.699 7.405 -13.175 1.00 64.25 94 PHE A C 1
ATOM 720 O O . PHE A 1 94 ? 6.090 6.218 -13.073 1.00 64.25 94 PHE A O 1
#

Sequence (94 aa):
ALRPDLAQPPVVEAAPPPVTYEQPVDVGCWYIRGDIDYHWSRFGGGDYITYGAAPQIPGSFDSGKLKGAFSAGAGVGYQINQHFRTDLTGDWMF